Protein AF-A0A183B2E0-F1 (afdb_monomer)

Structure (mmCIF, N/CA/C/O backbone):
data_AF-A0A183B2E0-F1
#
_entry.id   AF-A0A183B2E0-F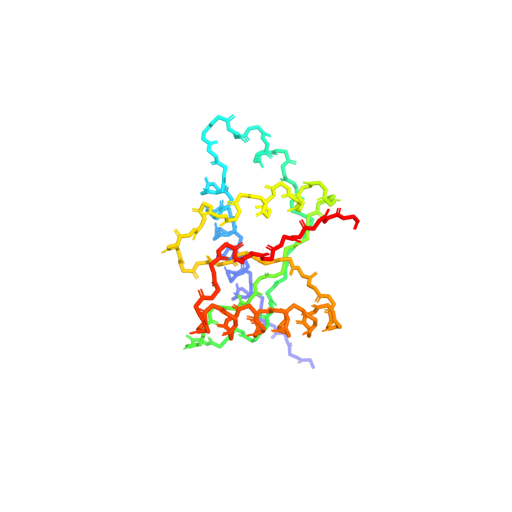1
#
loop_
_atom_site.group_PDB
_atom_site.id
_atom_site.type_symbol
_atom_si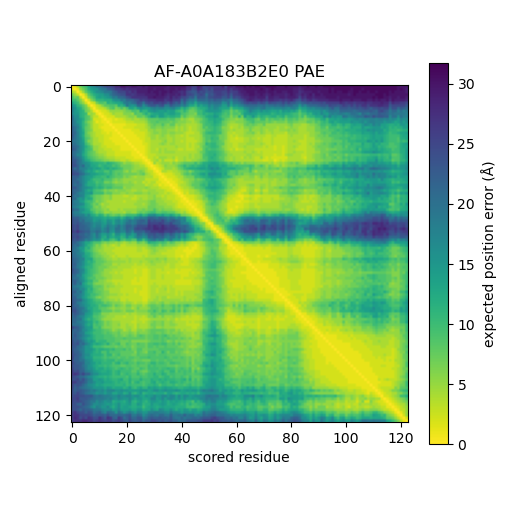te.label_atom_id
_atom_site.label_alt_id
_atom_site.label_comp_id
_atom_site.label_asym_id
_atom_site.label_entity_id
_atom_site.label_seq_id
_atom_site.pdbx_PDB_ins_code
_atom_site.Cartn_x
_atom_site.Cartn_y
_atom_site.Cartn_z
_atom_site.occupancy
_atom_site.B_iso_or_equiv
_atom_site.auth_seq_id
_atom_site.auth_comp_id
_atom_site.auth_asym_id
_atom_site.auth_atom_id
_atom_site.pdbx_PDB_model_num
ATOM 1 N N . MET A 1 1 ? 9.135 -32.502 20.069 1.00 46.97 1 MET A N 1
ATOM 2 C CA . MET A 1 1 ? 8.587 -31.163 20.360 1.00 46.97 1 MET A CA 1
ATOM 3 C C . MET A 1 1 ? 9.702 -30.295 20.908 1.00 46.97 1 MET A C 1
ATOM 5 O O . MET A 1 1 ? 10.407 -30.787 21.781 1.00 46.97 1 MET A O 1
ATOM 9 N N . PRO A 1 2 ? 9.864 -29.057 20.421 1.00 51.47 2 PRO A N 1
ATOM 10 C CA . PRO A 1 2 ? 10.418 -27.986 21.233 1.00 51.47 2 PRO A CA 1
ATOM 11 C C . PRO A 1 2 ? 9.401 -26.845 21.382 1.00 51.47 2 PRO A C 1
ATOM 13 O O . PRO A 1 2 ? 8.848 -26.341 20.404 1.00 51.47 2 PRO A O 1
ATOM 16 N N . GLU A 1 3 ? 9.145 -26.493 22.636 1.00 52.09 3 GLU A N 1
ATOM 17 C CA . GLU A 1 3 ? 8.424 -25.303 23.080 1.00 52.09 3 GLU A CA 1
ATOM 18 C C . GLU A 1 3 ? 9.367 -24.081 23.111 1.00 52.09 3 GLU A C 1
ATOM 20 O O . GLU A 1 3 ? 10.580 -24.232 23.234 1.00 52.09 3 GLU A O 1
ATOM 25 N N . ALA A 1 4 ? 8.757 -22.887 23.070 1.00 51.75 4 ALA A N 1
ATOM 26 C CA . ALA A 1 4 ? 9.301 -21.536 23.296 1.00 51.75 4 ALA A CA 1
ATOM 27 C C . ALA A 1 4 ? 9.972 -20.792 22.113 1.00 51.75 4 ALA A C 1
ATOM 29 O O . ALA A 1 4 ? 11.185 -20.794 21.928 1.00 51.75 4 ALA A O 1
ATOM 30 N N . THR A 1 5 ? 9.171 -19.997 21.387 1.00 47.47 5 THR A N 1
ATOM 31 C CA . THR A 1 5 ? 9.631 -18.768 20.690 1.00 47.47 5 THR A CA 1
ATOM 32 C C . THR A 1 5 ? 8.519 -17.705 20.644 1.00 47.47 5 THR A C 1
ATOM 34 O O . THR A 1 5 ? 8.282 -17.048 19.638 1.00 47.47 5 THR A O 1
ATOM 37 N N . THR A 1 6 ? 7.755 -17.564 21.724 1.00 51.78 6 THR A N 1
ATOM 38 C CA . THR A 1 6 ? 6.580 -16.677 21.7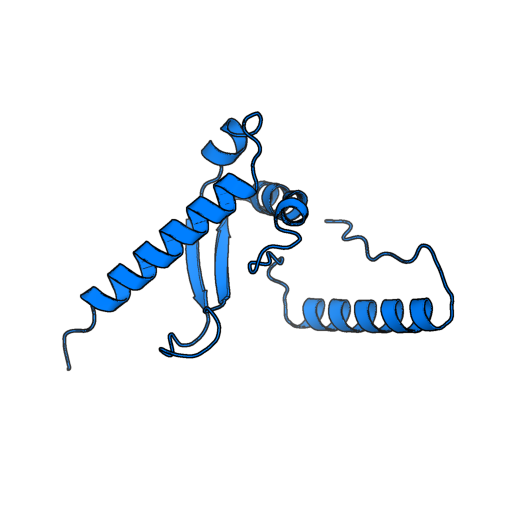81 1.00 51.78 6 THR A CA 1
ATOM 39 C C . THR A 1 6 ? 6.862 -15.202 22.132 1.00 51.78 6 THR A C 1
ATOM 41 O O . THR A 1 6 ? 6.175 -14.357 21.561 1.00 51.78 6 THR A O 1
ATOM 44 N N . PRO A 1 7 ? 7.829 -14.820 22.999 1.00 53.38 7 PRO A N 1
ATOM 45 C CA . PRO A 1 7 ? 7.955 -13.415 23.416 1.00 53.38 7 PRO A CA 1
ATOM 46 C C . PRO A 1 7 ? 8.530 -12.508 22.316 1.00 53.38 7 PRO A C 1
ATOM 48 O O . PRO A 1 7 ? 7.980 -11.441 22.058 1.00 53.38 7 PRO A O 1
ATOM 51 N N . VAL A 1 8 ? 9.552 -12.973 21.590 1.00 54.41 8 VAL A N 1
ATOM 52 C CA . VAL A 1 8 ? 10.195 -12.213 20.498 1.00 54.41 8 VAL A CA 1
ATOM 53 C C . VAL A 1 8 ? 9.224 -11.977 19.337 1.00 54.41 8 VAL A C 1
ATOM 55 O O . VAL A 1 8 ? 9.128 -10.874 18.806 1.00 54.41 8 VAL A O 1
ATOM 58 N N . ALA A 1 9 ? 8.431 -12.992 18.980 1.00 59.31 9 ALA A N 1
ATOM 59 C CA . ALA A 1 9 ? 7.429 -12.875 17.923 1.00 59.31 9 ALA A CA 1
ATOM 60 C C . ALA A 1 9 ? 6.333 -11.849 18.271 1.00 59.31 9 ALA A C 1
ATOM 62 O O . ALA A 1 9 ? 5.898 -11.089 17.405 1.00 59.31 9 ALA A O 1
ATOM 63 N N . GLN A 1 10 ? 5.910 -11.790 19.538 1.00 66.56 10 GLN A N 1
ATOM 64 C CA . GLN A 1 10 ? 4.901 -10.839 20.003 1.00 66.56 10 GLN A CA 1
ATOM 65 C C . GLN A 1 10 ? 5.430 -9.395 20.006 1.00 66.56 10 GLN A C 1
ATOM 67 O O . GLN A 1 10 ? 4.719 -8.475 19.598 1.00 66.56 10 GLN A O 1
ATOM 72 N N . GLU A 1 11 ? 6.676 -9.187 20.434 1.00 68.12 11 GLU A N 1
ATOM 73 C CA . GLU A 1 11 ? 7.328 -7.873 20.423 1.00 68.12 11 GLU A CA 1
ATOM 74 C C . GLU A 1 11 ? 7.541 -7.352 18.997 1.00 68.12 11 GLU A C 1
ATOM 76 O O . GLU A 1 11 ? 7.210 -6.196 18.719 1.00 68.12 11 GLU A O 1
ATOM 81 N N . CYS A 1 12 ? 7.970 -8.210 18.063 1.00 66.88 12 CYS A N 1
ATOM 82 C CA . CYS A 1 12 ? 8.050 -7.865 16.640 1.00 66.88 12 CYS A CA 1
ATOM 83 C C . CYS A 1 12 ? 6.682 -7.462 16.066 1.00 66.88 12 CYS A C 1
ATOM 85 O O . CYS A 1 12 ? 6.578 -6.457 15.363 1.00 66.88 12 CYS A O 1
ATOM 87 N N . LEU A 1 13 ? 5.612 -8.196 16.391 1.00 72.06 13 LEU A N 1
ATOM 88 C CA . LEU A 1 13 ? 4.258 -7.855 15.938 1.00 72.06 13 LEU A CA 1
ATOM 89 C C . LEU A 1 13 ? 3.770 -6.518 16.508 1.00 72.06 13 LEU A C 1
ATOM 91 O O . LEU A 1 13 ? 3.134 -5.744 15.792 1.00 72.06 13 LEU A O 1
ATOM 95 N N . ASN A 1 14 ? 4.078 -6.220 17.771 1.00 77.88 14 ASN A N 1
ATOM 96 C CA . ASN A 1 14 ? 3.729 -4.942 18.393 1.00 77.88 14 ASN A CA 1
ATOM 97 C C . ASN A 1 14 ? 4.501 -3.770 17.767 1.00 77.88 14 ASN A C 1
ATOM 99 O O . ASN A 1 14 ? 3.928 -2.697 17.551 1.00 77.88 14 ASN A O 1
ATOM 103 N N . TYR A 1 15 ? 5.779 -3.976 17.445 1.00 80.56 15 TYR A N 1
ATOM 104 C CA . TYR A 1 15 ? 6.602 -2.994 16.745 1.00 80.56 15 TYR A CA 1
ATOM 105 C C . TYR A 1 15 ? 6.037 -2.676 15.353 1.00 80.56 15 TYR A C 1
ATOM 107 O O . TYR A 1 15 ? 5.803 -1.508 15.033 1.00 80.56 15 TYR A O 1
ATOM 115 N N . GLU A 1 16 ? 5.709 -3.702 14.564 1.00 77.62 16 GLU A N 1
ATOM 116 C CA . GLU A 1 16 ? 5.112 -3.517 13.237 1.00 77.62 16 GLU A CA 1
ATOM 117 C C . GLU A 1 16 ? 3.705 -2.907 13.308 1.00 77.62 16 GLU A C 1
ATOM 119 O O . GLU A 1 16 ? 3.372 -2.017 12.525 1.00 77.62 16 GLU A O 1
ATOM 124 N N . ALA A 1 17 ? 2.886 -3.285 14.295 1.00 79.06 17 ALA A N 1
ATOM 125 C CA . ALA A 1 17 ? 1.585 -2.654 14.520 1.00 79.06 17 ALA A CA 1
ATOM 126 C C . ALA A 1 17 ? 1.713 -1.162 14.877 1.00 79.06 17 ALA A C 1
ATOM 128 O O . ALA A 1 17 ? 0.872 -0.352 14.478 1.00 79.06 17 ALA A O 1
ATOM 129 N N . THR A 1 18 ? 2.763 -0.782 15.607 1.00 82.44 18 THR A N 1
ATOM 130 C CA . THR A 1 18 ? 3.043 0.621 15.945 1.00 82.44 18 THR A CA 1
ATOM 131 C C . THR A 1 18 ? 3.470 1.405 14.706 1.00 82.44 18 THR A C 1
ATOM 133 O O . THR A 1 18 ? 2.894 2.459 14.434 1.00 82.44 18 THR A O 1
ATOM 136 N N . LYS A 1 19 ? 4.382 0.853 13.893 1.00 80.88 19 LYS A N 1
ATOM 137 C CA . LYS A 1 19 ? 4.759 1.431 12.590 1.00 80.88 19 LYS A CA 1
ATOM 138 C C . LYS A 1 19 ? 3.565 1.607 11.663 1.00 80.88 19 LYS A C 1
ATOM 140 O O . LYS A 1 19 ? 3.420 2.642 11.021 1.00 80.88 19 LYS A O 1
ATOM 145 N N . LEU A 1 20 ? 2.689 0.607 11.605 1.00 81.81 20 LEU A N 1
ATOM 146 C CA . LEU A 1 20 ? 1.475 0.649 10.802 1.00 81.81 20 LEU A CA 1
ATOM 147 C C . LEU A 1 20 ? 0.563 1.805 11.233 1.00 81.81 20 LEU A C 1
ATOM 149 O O . LEU A 1 20 ? 0.047 2.534 10.387 1.00 81.81 20 LEU A O 1
ATOM 153 N N . ARG A 1 21 ? 0.383 2.002 12.546 1.00 82.88 21 ARG A N 1
ATOM 154 C CA . ARG A 1 21 ? -0.390 3.130 13.087 1.00 82.88 21 ARG A CA 1
ATOM 155 C C . ARG A 1 21 ? 0.240 4.469 12.728 1.00 82.88 21 ARG A C 1
ATOM 157 O O . ARG A 1 21 ? -0.484 5.354 12.288 1.00 82.88 21 ARG A O 1
ATOM 164 N N . GLU A 1 22 ? 1.555 4.602 12.869 1.00 83.44 22 GLU A N 1
ATOM 165 C CA . GLU A 1 22 ? 2.281 5.822 12.495 1.00 83.44 22 GLU A CA 1
ATOM 166 C C . GLU A 1 22 ? 2.164 6.117 10.991 1.00 83.44 22 GLU A C 1
ATOM 168 O O . GLU A 1 22 ? 1.936 7.248 10.568 1.00 83.44 22 GLU A O 1
ATOM 173 N N . MET A 1 23 ? 2.243 5.085 10.153 1.00 84.88 23 MET A N 1
ATOM 174 C CA . MET A 1 23 ? 2.011 5.229 8.721 1.00 84.88 23 MET A CA 1
ATOM 175 C C . MET A 1 23 ? 0.584 5.725 8.445 1.00 84.88 23 MET A C 1
ATOM 177 O O . MET A 1 23 ? 0.397 6.644 7.649 1.00 84.88 23 MET A O 1
ATOM 181 N N . PHE A 1 24 ? -0.431 5.168 9.115 1.00 83.06 24 PHE A N 1
ATOM 182 C CA . PHE A 1 24 ? -1.810 5.632 8.958 1.00 83.06 24 PHE A CA 1
ATOM 183 C C . PHE A 1 24 ? -2.008 7.078 9.422 1.00 83.06 24 PHE A C 1
ATOM 185 O O . PHE A 1 24 ? -2.687 7.831 8.727 1.00 83.06 24 PHE A O 1
ATOM 192 N N . THR A 1 25 ? -1.386 7.513 10.520 1.00 82.44 25 THR A N 1
ATOM 193 C CA . THR A 1 25 ? -1.476 8.921 10.945 1.00 82.44 25 THR A CA 1
ATOM 194 C C . THR A 1 25 ? -0.806 9.876 9.960 1.00 82.44 25 THR A C 1
ATOM 196 O O . THR A 1 25 ? -1.267 11.002 9.820 1.00 82.44 25 THR A O 1
ATOM 199 N N . LYS A 1 26 ? 0.226 9.439 9.227 1.00 84.38 26 LYS A N 1
ATOM 200 C CA . LYS A 1 26 ? 0.837 10.233 8.144 1.00 84.38 26 LYS A CA 1
ATOM 201 C C . LYS A 1 26 ? -0.023 10.286 6.874 1.00 84.38 26 LYS A C 1
ATOM 203 O O . LYS A 1 26 ? 0.016 11.269 6.135 1.00 84.38 26 LYS A O 1
ATOM 208 N N . LEU A 1 27 ? -0.804 9.241 6.597 1.00 86.81 27 LEU A N 1
ATOM 209 C CA . LEU A 1 27 ? -1.669 9.177 5.411 1.00 86.81 27 LEU A CA 1
ATOM 210 C C . LEU A 1 27 ? -2.899 10.081 5.525 1.00 86.81 27 LEU A C 1
ATOM 212 O O . LEU A 1 27 ? -3.350 10.649 4.526 1.00 86.81 27 LEU A O 1
ATOM 216 N N . PHE A 1 28 ? -3.460 10.226 6.719 1.00 85.94 28 PHE A N 1
ATOM 217 C CA . PHE A 1 28 ? -4.660 11.027 6.933 1.00 85.94 28 PHE A CA 1
ATOM 218 C C . PHE A 1 28 ? -4.296 12.383 7.530 1.00 85.94 28 PHE A C 1
ATOM 220 O O . PHE A 1 28 ? -3.552 12.482 8.495 1.00 85.94 28 PHE A O 1
ATOM 227 N N . S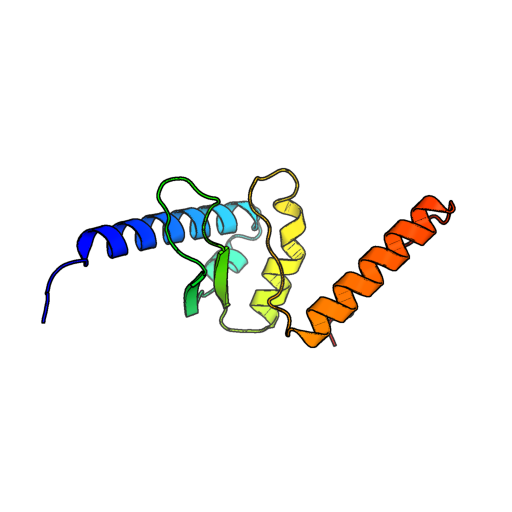ER A 1 29 ? -4.804 13.452 6.920 1.00 82.94 29 SER A N 1
ATOM 228 C CA . SER A 1 29 ? -4.643 14.800 7.472 1.00 82.94 29 SER A CA 1
ATOM 229 C C . SER A 1 29 ? -5.572 14.987 8.680 1.00 82.94 29 SER A C 1
ATOM 231 O O . SER A 1 29 ? -6.550 14.257 8.816 1.00 82.94 29 SER A O 1
ATOM 233 N N . SER A 1 30 ? -5.325 15.983 9.537 1.00 79.88 30 SER A N 1
ATOM 234 C CA . SER A 1 30 ? -6.111 16.187 10.771 1.00 79.88 30 SER A CA 1
ATOM 235 C C . SER A 1 30 ? -7.622 16.351 10.537 1.00 79.88 30 SER A C 1
ATOM 237 O O . SER A 1 30 ? -8.423 16.029 11.407 1.00 79.88 30 SER A O 1
ATOM 239 N N . ASN A 1 31 ? -8.025 16.829 9.357 1.00 81.06 31 ASN A N 1
ATOM 240 C CA . ASN A 1 31 ? -9.420 16.957 8.922 1.00 81.06 31 ASN A CA 1
ATOM 241 C C . ASN A 1 31 ? -10.020 15.661 8.335 1.00 81.06 31 ASN A C 1
ATOM 243 O O . ASN A 1 31 ? -11.220 15.597 8.093 1.00 81.06 31 ASN A O 1
ATOM 247 N N . GLU A 1 32 ? -9.206 14.634 8.098 1.00 82.19 32 GLU A N 1
ATOM 248 C CA . GLU A 1 32 ? -9.607 13.316 7.593 1.00 82.19 32 GLU A CA 1
ATOM 249 C C . GLU A 1 32 ? -9.576 12.246 8.698 1.00 82.19 32 GLU A C 1
ATOM 251 O O . GLU A 1 32 ? -9.697 11.052 8.416 1.00 82.19 32 GLU A O 1
ATOM 256 N N . GLN A 1 33 ? -9.422 12.651 9.962 1.00 76.69 33 GLN A N 1
ATOM 257 C CA . GLN A 1 33 ? -9.238 11.722 11.076 1.00 76.69 33 GLN A CA 1
ATOM 258 C C . GLN A 1 33 ? -10.438 10.787 11.273 1.00 76.69 33 GLN A C 1
ATOM 260 O O . GLN A 1 33 ? -10.267 9.632 11.650 1.00 76.69 33 GLN A O 1
ATOM 265 N N . ASP A 1 34 ? -11.647 11.231 10.926 1.00 81.19 34 ASP A N 1
ATOM 266 C CA . ASP A 1 34 ? -12.843 10.386 10.944 1.00 81.19 34 ASP A CA 1
ATOM 267 C C . ASP A 1 34 ? -12.756 9.216 9.955 1.00 81.19 34 ASP A C 1
ATOM 269 O O . ASP A 1 34 ? -13.264 8.130 10.234 1.00 81.19 34 ASP A O 1
ATOM 273 N N . LEU A 1 35 ? -12.108 9.413 8.801 1.00 78.31 35 LEU A N 1
ATOM 274 C CA . LEU A 1 35 ? -11.856 8.349 7.824 1.00 78.31 35 LEU A CA 1
ATOM 275 C C . LEU A 1 35 ? -10.775 7.395 8.334 1.00 78.31 35 LEU A C 1
ATOM 277 O O . LEU A 1 35 ? -10.943 6.182 8.221 1.00 78.31 35 LEU A O 1
ATOM 281 N N . ALA A 1 36 ? -9.720 7.933 8.951 1.00 79.56 36 ALA A N 1
ATOM 282 C CA . ALA A 1 36 ? -8.675 7.135 9.587 1.00 79.56 36 ALA A CA 1
ATOM 283 C C . ALA A 1 36 ? -9.250 6.237 10.695 1.00 79.56 36 ALA A C 1
ATOM 285 O O . ALA A 1 36 ? -8.968 5.044 10.742 1.00 79.56 36 ALA A O 1
ATOM 286 N N . ASN A 1 37 ? -10.125 6.794 11.538 1.00 80.38 37 ASN A N 1
ATOM 287 C CA . ASN A 1 37 ? -10.764 6.090 12.651 1.00 80.38 37 ASN A CA 1
ATOM 288 C C . ASN A 1 37 ? -11.759 5.015 12.187 1.00 80.38 37 ASN A C 1
ATOM 290 O O . ASN A 1 37 ? -11.986 4.027 12.887 1.00 80.38 37 ASN A O 1
ATOM 294 N N . LYS A 1 38 ? -12.375 5.200 11.013 1.00 83.00 38 LYS A N 1
ATOM 295 C CA . LYS A 1 38 ? -13.276 4.209 10.406 1.00 83.00 38 LYS A CA 1
ATOM 296 C C . LYS A 1 38 ? -12.526 3.044 9.769 1.00 83.00 38 LYS A C 1
ATOM 298 O O . LYS A 1 38 ? -13.128 1.985 9.592 1.00 83.00 38 LYS A O 1
ATOM 303 N N . LEU A 1 39 ? -11.250 3.230 9.439 1.00 82.50 39 LEU A N 1
ATOM 304 C CA . LEU A 1 39 ? -10.446 2.227 8.765 1.00 82.50 39 LEU A CA 1
ATOM 305 C C . LEU A 1 39 ? -10.194 1.039 9.6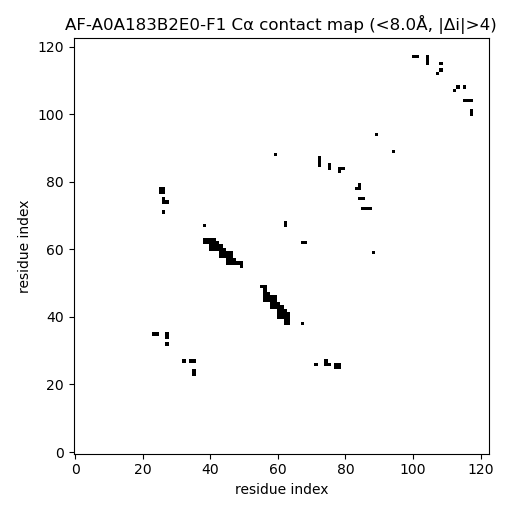97 1.00 82.50 39 LEU A C 1
ATOM 307 O O . LEU A 1 39 ? -9.635 1.185 10.784 1.00 82.50 39 LEU A O 1
ATOM 311 N N . LYS A 1 40 ? -10.611 -0.158 9.277 1.00 82.19 40 LYS A N 1
ATOM 312 C CA . LYS A 1 40 ? -10.432 -1.376 10.073 1.00 82.19 40 LYS A CA 1
ATOM 313 C C . LYS A 1 40 ? -9.508 -2.345 9.359 1.00 82.19 40 LYS A C 1
ATOM 315 O O . LYS A 1 40 ? -9.899 -3.028 8.415 1.00 82.19 40 LYS A O 1
ATOM 320 N N . VAL A 1 41 ? -8.291 -2.455 9.881 1.00 84.88 41 VAL A N 1
ATOM 321 C CA . VAL A 1 41 ? -7.351 -3.511 9.499 1.00 84.88 41 VAL A CA 1
ATOM 322 C C . VAL A 1 41 ? -7.889 -4.836 10.037 1.00 84.88 41 VAL A C 1
ATOM 324 O O . VAL A 1 41 ? -8.005 -5.017 11.247 1.00 84.88 41 VAL A O 1
ATOM 327 N N . ARG A 1 42 ? -8.258 -5.752 9.138 1.00 87.31 42 ARG A N 1
ATOM 328 C CA . ARG A 1 42 ? -8.722 -7.101 9.496 1.00 87.31 42 ARG A CA 1
ATOM 329 C C . ARG A 1 42 ? -7.567 -7.998 9.910 1.00 87.31 42 ARG A C 1
ATOM 331 O O . ARG A 1 42 ? -7.708 -8.791 10.831 1.00 87.31 42 ARG A O 1
ATOM 338 N N . ALA A 1 43 ? -6.461 -7.892 9.189 1.00 85.19 43 ALA A N 1
ATOM 339 C CA . ALA A 1 43 ? -5.259 -8.664 9.431 1.00 85.19 43 ALA A CA 1
ATOM 340 C C . ALA A 1 43 ? -4.057 -7.928 8.848 1.00 85.19 43 ALA A C 1
ATOM 342 O O . ALA A 1 43 ? -4.193 -7.138 7.910 1.00 85.19 43 ALA A O 1
ATOM 343 N N . PHE A 1 44 ? -2.879 -8.228 9.369 1.00 86.44 44 PHE A N 1
ATOM 344 C CA . PHE A 1 44 ? -1.626 -7.915 8.708 1.00 86.44 44 PHE A CA 1
ATOM 345 C C . PHE A 1 44 ? -0.678 -9.105 8.852 1.00 86.44 44 PHE A C 1
ATOM 347 O O . PHE A 1 44 ? -0.781 -9.879 9.802 1.00 86.44 44 PHE A O 1
ATOM 354 N N . PHE A 1 45 ? 0.215 -9.258 7.884 1.00 81.88 45 PHE A N 1
ATOM 355 C CA . PHE A 1 45 ? 1.182 -10.342 7.818 1.00 81.88 45 PHE A CA 1
ATOM 356 C C . PHE A 1 45 ? 2.553 -9.755 7.515 1.00 81.88 45 PHE A C 1
ATOM 358 O O . PHE A 1 45 ? 2.690 -8.948 6.593 1.00 81.88 45 PHE A O 1
ATOM 365 N N . CYS A 1 46 ? 3.566 -10.191 8.252 1.00 77.94 46 CYS A N 1
ATOM 366 C CA . CYS A 1 46 ? 4.953 -9.932 7.893 1.00 77.94 46 CYS A CA 1
ATOM 367 C C . CYS A 1 46 ? 5.366 -10.954 6.830 1.00 77.94 46 CYS A C 1
ATOM 369 O O . CYS A 1 46 ? 5.312 -12.160 7.068 1.00 77.94 46 CYS A O 1
ATOM 371 N N . LEU A 1 47 ? 5.724 -10.476 5.641 1.00 76.12 47 LEU A N 1
ATOM 372 C CA . LEU A 1 47 ? 6.229 -11.288 4.542 1.00 76.12 47 LEU A CA 1
ATOM 373 C C . LEU A 1 47 ? 7.759 -11.245 4.535 1.00 76.12 47 LEU A C 1
ATOM 375 O O . LEU A 1 47 ? 8.361 -10.170 4.508 1.00 76.12 47 LEU A O 1
ATOM 379 N N . GLY A 1 48 ? 8.374 -12.425 4.495 1.00 70.00 48 GLY A N 1
ATOM 380 C CA . GLY A 1 48 ? 9.826 -12.601 4.529 1.00 70.00 48 GLY A CA 1
ATOM 381 C C . GLY A 1 48 ? 10.323 -13.123 5.876 1.00 70.00 48 GLY A C 1
ATOM 382 O O . GLY 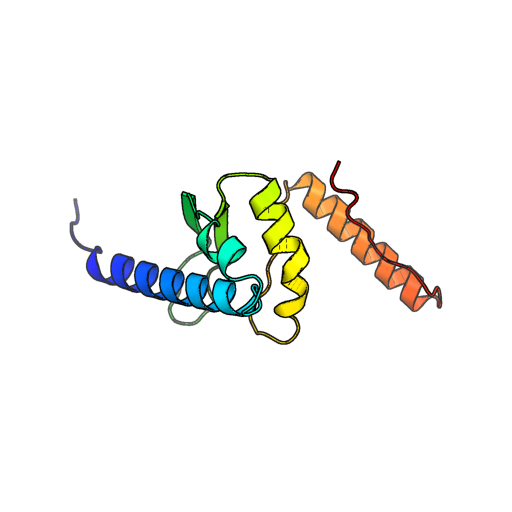A 1 48 ? 9.554 -13.271 6.826 1.00 70.00 48 GLY A O 1
ATOM 383 N N . LYS A 1 49 ? 11.617 -13.445 5.942 1.00 60.84 49 LYS A N 1
ATOM 384 C CA . LYS A 1 49 ? 12.273 -13.793 7.203 1.00 60.84 49 LYS A CA 1
ATOM 385 C C . LYS A 1 49 ? 12.609 -12.512 7.965 1.00 60.84 49 LYS A C 1
ATOM 387 O O . LYS A 1 49 ? 13.028 -11.527 7.363 1.00 60.84 49 LYS A O 1
ATOM 392 N N . VAL A 1 50 ? 12.427 -12.543 9.282 1.00 55.69 50 VAL A N 1
ATOM 393 C CA . VAL A 1 50 ? 12.977 -11.531 10.188 1.00 55.69 50 VAL A CA 1
ATOM 394 C C . VAL A 1 50 ? 14.444 -11.902 10.384 1.00 55.69 50 VAL A C 1
ATOM 396 O O . VAL A 1 50 ? 14.770 -12.685 11.269 1.00 55.69 50 VAL A O 1
ATOM 399 N N . GLU A 1 51 ? 15.315 -11.458 9.483 1.00 54.28 51 GLU A N 1
ATOM 400 C CA . GLU A 1 51 ? 16.761 -11.583 9.677 1.00 54.28 51 GLU A CA 1
ATOM 401 C C . GLU A 1 51 ? 17.266 -10.289 10.318 1.00 54.28 51 GLU A C 1
ATOM 403 O O . GLU A 1 51 ? 16.917 -9.198 9.873 1.00 54.28 51 GLU A O 1
ATOM 408 N N . GLU A 1 52 ? 18.054 -10.408 11.391 1.00 50.50 52 GLU A N 1
ATOM 409 C CA . GLU A 1 52 ? 18.441 -9.310 12.296 1.00 50.50 52 GLU A CA 1
ATOM 410 C C . GLU A 1 52 ? 19.173 -8.132 11.620 1.00 50.50 52 GLU A C 1
ATOM 412 O O . GLU A 1 52 ? 19.366 -7.102 12.259 1.00 50.50 52 GLU A O 1
ATOM 417 N N . ASN A 1 53 ? 19.563 -8.247 10.343 1.00 48.72 53 ASN A N 1
ATOM 418 C CA . ASN A 1 53 ? 20.388 -7.262 9.636 1.00 48.72 53 ASN A CA 1
ATOM 419 C C . ASN A 1 53 ? 19.974 -6.975 8.180 1.00 48.72 53 ASN A C 1
ATOM 421 O O . ASN A 1 53 ? 20.704 -6.271 7.482 1.00 48.72 53 ASN A O 1
ATOM 425 N N . GLU A 1 54 ? 18.830 -7.472 7.703 1.00 53.16 54 GLU A N 1
ATOM 426 C CA . GLU A 1 54 ? 18.369 -7.198 6.334 1.00 53.16 54 GLU A CA 1
ATOM 427 C C . GLU A 1 54 ? 17.027 -6.459 6.298 1.00 53.16 54 GLU A C 1
ATOM 429 O O . GLU A 1 54 ? 16.288 -6.418 7.279 1.00 53.16 54 GLU A O 1
ATOM 434 N N . ASN A 1 55 ? 16.779 -5.796 5.160 1.00 53.34 55 ASN A N 1
ATOM 435 C CA . ASN A 1 55 ? 15.677 -4.869 4.888 1.00 53.34 55 ASN A CA 1
ATOM 436 C C . ASN A 1 55 ? 14.361 -5.209 5.615 1.00 53.34 55 ASN A C 1
ATOM 438 O O . ASN A 1 55 ? 13.973 -6.378 5.651 1.00 53.34 55 ASN A O 1
ATOM 442 N N . PRO A 1 56 ? 13.620 -4.193 6.106 1.00 58.34 56 PRO A N 1
ATOM 443 C CA . PRO A 1 56 ? 12.370 -4.408 6.826 1.00 58.34 56 PRO A CA 1
ATOM 444 C C . PRO A 1 56 ? 11.444 -5.344 6.043 1.00 58.34 56 PRO A C 1
ATOM 446 O O . PRO A 1 56 ? 11.190 -5.128 4.854 1.00 58.34 56 PRO A O 1
ATOM 449 N N . SER A 1 57 ? 10.966 -6.395 6.716 1.00 66.25 57 SER A N 1
ATOM 450 C CA . SER A 1 57 ? 10.065 -7.386 6.131 1.00 66.25 57 SER A CA 1
ATOM 451 C C . SER A 1 57 ? 8.864 -6.683 5.495 1.00 66.25 57 SER A C 1
ATOM 453 O O . SER A 1 57 ? 8.289 -5.753 6.063 1.00 66.25 57 SER A O 1
ATOM 455 N N . SER A 1 58 ? 8.480 -7.107 4.291 1.00 77.75 58 SER A N 1
ATOM 456 C CA . SER A 1 58 ? 7.354 -6.485 3.593 1.00 77.75 58 SER A CA 1
ATOM 457 C C . SER A 1 58 ? 6.060 -6.774 4.348 1.00 77.75 58 SER A C 1
ATOM 459 O O . SER A 1 58 ? 5.750 -7.926 4.628 1.00 77.75 58 SER A O 1
ATOM 461 N N . LEU A 1 59 ? 5.272 -5.751 4.666 1.00 84.06 59 LEU A N 1
ATOM 462 C CA . LEU A 1 59 ? 3.988 -5.934 5.341 1.00 84.06 59 LEU A CA 1
ATOM 463 C C . LEU A 1 59 ? 2.853 -6.101 4.331 1.00 84.06 59 LEU A C 1
ATOM 465 O O . LEU A 1 59 ? 2.650 -5.257 3.459 1.00 84.06 59 LEU A O 1
ATOM 469 N N . LYS A 1 60 ? 2.056 -7.157 4.498 1.00 88.06 60 LYS A N 1
ATOM 470 C CA . LYS A 1 60 ? 0.779 -7.330 3.802 1.00 88.06 60 LYS A CA 1
ATOM 471 C C . LYS A 1 60 ? -0.362 -6.960 4.731 1.00 88.06 60 LYS A C 1
ATOM 473 O O . LYS A 1 60 ? -0.534 -7.583 5.771 1.00 88.06 60 LYS A O 1
ATOM 478 N N . ILE A 1 61 ? -1.156 -5.970 4.341 1.00 88.69 61 ILE A N 1
ATOM 479 C CA . ILE A 1 61 ? -2.259 -5.429 5.142 1.00 88.69 61 ILE A CA 1
ATOM 480 C C . ILE A 1 61 ? -3.577 -5.805 4.468 1.00 88.69 61 ILE A C 1
ATOM 482 O O . ILE A 1 61 ? -3.755 -5.577 3.273 1.00 88.69 61 ILE A O 1
ATOM 486 N N . VAL A 1 62 ? -4.512 -6.361 5.235 1.00 89.25 62 VAL A N 1
ATOM 487 C CA . VAL A 1 62 ? -5.859 -6.707 4.775 1.00 89.25 62 VAL A CA 1
ATOM 488 C C . VAL A 1 62 ? -6.852 -5.737 5.399 1.00 89.25 62 VAL A C 1
ATOM 490 O O . VAL A 1 62 ? -7.046 -5.726 6.616 1.00 89.25 62 VAL A O 1
ATOM 493 N N . LEU A 1 63 ? -7.489 -4.926 4.558 1.00 89.94 63 LEU A N 1
ATOM 494 C CA . LEU A 1 63 ? -8.551 -4.000 4.956 1.00 89.94 63 LEU A CA 1
ATOM 495 C C . LEU A 1 63 ? -9.930 -4.644 4.801 1.00 89.94 63 LEU A C 1
ATOM 497 O O . LEU A 1 63 ? -10.062 -5.762 4.295 1.00 89.94 63 LEU A O 1
ATOM 501 N N . ARG A 1 64 ? -10.974 -3.971 5.291 1.00 90.69 64 ARG A N 1
ATOM 502 C CA . ARG A 1 64 ? -12.322 -4.543 5.321 1.00 90.69 64 ARG A CA 1
ATOM 503 C C . ARG A 1 64 ? -12.989 -4.553 3.952 1.00 90.69 64 ARG A C 1
ATOM 505 O O . ARG A 1 64 ? -13.759 -5.478 3.689 1.00 90.69 64 ARG A O 1
ATOM 512 N N . SER A 1 65 ? -12.754 -3.525 3.144 1.00 88.81 65 SER A N 1
ATOM 513 C CA . SER A 1 65 ? -13.384 -3.341 1.838 1.00 88.81 65 SER A CA 1
ATOM 514 C C . SER A 1 65 ? -12.398 -2.802 0.810 1.00 88.81 65 SER A C 1
ATOM 516 O O . SER A 1 65 ? -11.364 -2.226 1.150 1.00 88.81 65 SER A O 1
ATOM 518 N N . GLU A 1 66 ? -12.741 -2.964 -0.466 1.00 87.12 66 GLU A N 1
ATOM 519 C CA . GLU A 1 66 ? -11.956 -2.391 -1.555 1.00 87.12 66 GLU A CA 1
ATOM 520 C C . GLU A 1 66 ? -11.960 -0.855 -1.524 1.00 87.12 66 GLU A C 1
ATOM 522 O O . GLU A 1 66 ? -10.939 -0.243 -1.823 1.00 87.12 66 GLU A O 1
ATOM 527 N N . ASP A 1 67 ? -13.047 -0.223 -1.075 1.00 87.50 67 ASP A N 1
ATOM 528 C CA . ASP A 1 67 ? -13.110 1.236 -0.915 1.00 87.50 67 ASP A CA 1
ATOM 529 C C . ASP A 1 67 ? -12.099 1.753 0.115 1.00 87.50 67 ASP A C 1
ATOM 531 O O . ASP A 1 67 ? -11.468 2.790 -0.094 1.00 87.50 67 ASP A O 1
ATOM 535 N N . GLU A 1 68 ? -11.888 1.014 1.210 1.00 88.38 68 GLU A N 1
ATOM 536 C CA . GLU A 1 68 ? -10.842 1.336 2.186 1.00 88.38 68 GLU A CA 1
ATOM 537 C C . GLU A 1 68 ? -9.449 1.202 1.557 1.00 88.38 68 GLU A C 1
ATOM 539 O O . GLU A 1 68 ? -8.606 2.080 1.743 1.00 88.38 68 GLU A O 1
ATOM 544 N N . VAL A 1 69 ? -9.219 0.156 0.753 1.00 88.50 69 VAL A N 1
ATOM 545 C CA . VAL A 1 69 ? -7.961 -0.027 0.005 1.00 88.50 69 VAL A CA 1
ATOM 546 C C . VAL A 1 69 ? -7.732 1.130 -0.963 1.00 88.50 69 VAL A C 1
ATOM 548 O O . VAL A 1 69 ? -6.657 1.731 -0.949 1.00 88.50 69 VAL A O 1
ATOM 551 N N . LYS A 1 70 ? -8.742 1.501 -1.756 1.00 87.81 70 LYS A N 1
ATOM 552 C CA . LYS A 1 70 ? -8.683 2.638 -2.685 1.00 87.81 70 LYS A CA 1
ATOM 553 C C . LYS A 1 70 ? -8.392 3.940 -1.936 1.00 87.81 70 LYS A C 1
ATOM 555 O O . LYS A 1 70 ? -7.503 4.683 -2.342 1.00 87.81 70 LYS A O 1
ATOM 560 N N . SER A 1 71 ? -9.061 4.183 -0.811 1.00 88.25 71 SER A N 1
ATOM 561 C CA . SER A 1 71 ? -8.869 5.375 0.027 1.00 88.25 71 SER A CA 1
ATOM 562 C C . SER A 1 71 ? -7.437 5.501 0.569 1.00 88.25 71 SER A C 1
ATOM 564 O O . SER A 1 71 ? -6.862 6.595 0.568 1.00 88.25 71 SER A O 1
ATOM 566 N N . VAL A 1 72 ? -6.836 4.384 0.990 1.00 89.31 72 VAL A N 1
ATOM 567 C CA . VAL A 1 72 ? -5.444 4.328 1.467 1.00 89.31 72 VAL A CA 1
ATOM 568 C C . VAL A 1 72 ? -4.462 4.530 0.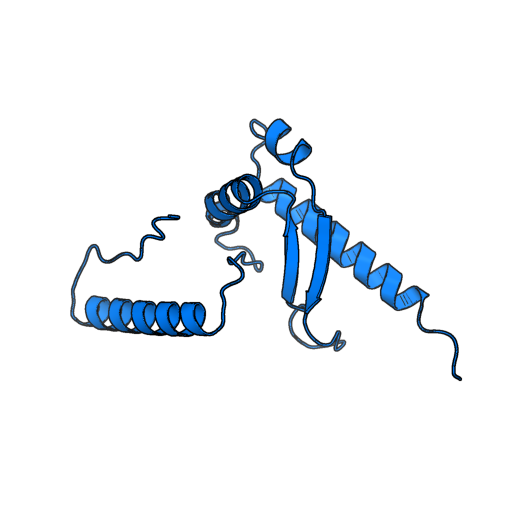317 1.00 89.31 72 VAL A C 1
ATOM 570 O O . VAL A 1 72 ? -3.563 5.365 0.416 1.00 89.31 72 VAL A O 1
ATOM 573 N N . LEU A 1 73 ? -4.652 3.824 -0.801 1.00 88.12 73 LEU A N 1
ATOM 574 C CA . LEU A 1 73 ? -3.766 3.918 -1.964 1.00 88.12 73 LEU A CA 1
ATOM 575 C C . LEU A 1 73 ? -3.800 5.305 -2.618 1.00 88.12 73 LEU A C 1
ATOM 577 O O . LEU A 1 73 ? -2.752 5.819 -3.001 1.00 88.12 73 LEU A O 1
ATOM 581 N N . GLN A 1 74 ? -4.960 5.964 -2.672 1.00 87.25 74 GLN A N 1
ATOM 582 C CA . GLN A 1 7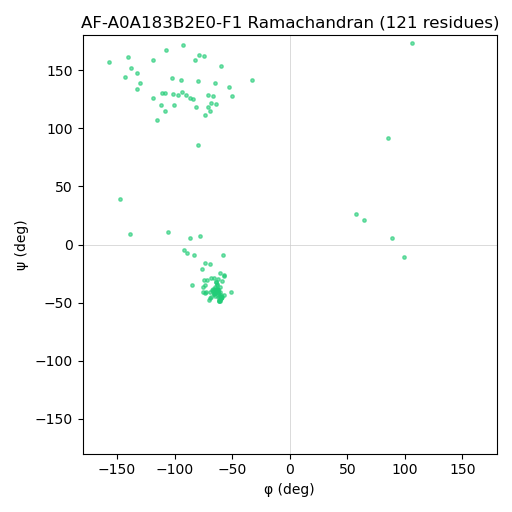4 ? -5.072 7.350 -3.145 1.00 87.25 74 GLN A CA 1
ATOM 583 C C . GLN A 1 74 ? -4.216 8.317 -2.319 1.00 87.25 74 GLN A C 1
ATOM 585 O O . GLN A 1 74 ? -3.694 9.296 -2.853 1.00 87.25 74 GLN A O 1
ATOM 590 N N . ARG A 1 75 ? -4.027 8.032 -1.027 1.00 88.94 75 ARG A N 1
ATOM 591 C CA . ARG A 1 75 ? -3.218 8.838 -0.102 1.00 88.94 75 ARG A CA 1
ATOM 592 C C . ARG A 1 75 ? -1.761 8.395 -0.023 1.00 88.94 75 ARG A C 1
ATOM 594 O O . ARG A 1 75 ? -0.970 9.102 0.590 1.00 88.94 75 ARG A O 1
ATOM 601 N N . ALA A 1 76 ? -1.368 7.308 -0.693 1.00 87.62 76 ALA A N 1
ATOM 602 C CA . ALA A 1 76 ? 0.007 6.801 -0.673 1.00 87.62 76 ALA A CA 1
ATOM 603 C C . ALA A 1 76 ? 1.040 7.845 -1.134 1.00 87.62 76 ALA A C 1
ATOM 605 O O . ALA A 1 76 ? 2.180 7.828 -0.679 1.00 87.62 76 ALA A O 1
ATOM 606 N N . HIS A 1 77 ? 0.639 8.805 -1.975 1.00 84.50 77 HIS A N 1
ATOM 607 C CA . HIS A 1 77 ? 1.495 9.920 -2.387 1.00 84.50 77 HIS A CA 1
ATOM 608 C C . HIS A 1 77 ? 1.968 10.800 -1.216 1.00 84.50 77 HIS A C 1
ATOM 610 O O . HIS A 1 77 ? 3.013 11.434 -1.333 1.00 84.50 77 HIS A O 1
ATOM 616 N N . LYS A 1 78 ? 1.246 10.832 -0.086 1.00 86.62 78 LYS A N 1
ATOM 617 C CA . LYS A 1 78 ? 1.660 11.557 1.125 1.00 86.62 78 LYS A CA 1
ATOM 618 C C . LYS A 1 78 ? 2.869 10.915 1.814 1.00 86.62 78 LYS A C 1
ATOM 620 O O . LYS A 1 78 ? 3.539 11.582 2.587 1.00 86.62 78 LYS A O 1
ATOM 625 N N . LEU A 1 79 ? 3.187 9.659 1.488 1.00 84.19 79 LEU A N 1
ATOM 626 C CA . LEU A 1 79 ? 4.411 8.982 1.930 1.00 84.19 79 LEU A CA 1
ATOM 627 C C . LEU A 1 79 ? 5.602 9.249 0.990 1.00 84.19 79 LEU A C 1
ATOM 629 O O . LEU A 1 79 ? 6.661 8.644 1.133 1.00 84.19 79 LEU A O 1
ATOM 633 N N . LYS A 1 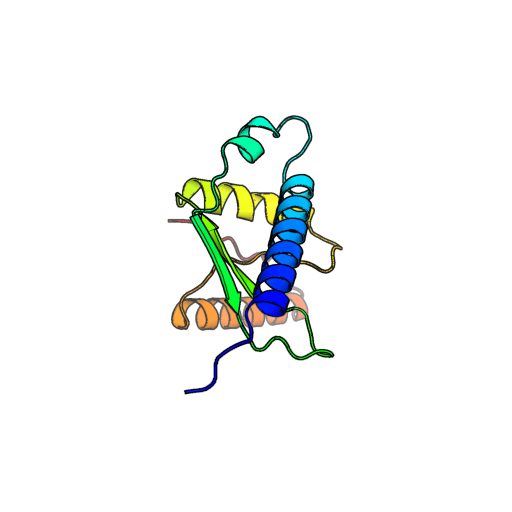80 ? 5.465 10.123 -0.015 1.00 82.50 80 LYS A N 1
ATOM 634 C CA . LYS A 1 80 ? 6.566 10.419 -0.939 1.00 82.50 80 LYS A CA 1
ATOM 635 C C . LYS A 1 80 ? 7.724 11.084 -0.186 1.00 82.50 80 LYS A C 1
ATOM 637 O O . LYS A 1 80 ? 7.560 12.165 0.364 1.00 82.50 80 LYS A O 1
ATOM 642 N N . GLY A 1 81 ? 8.901 10.461 -0.231 1.00 81.12 81 GLY A N 1
ATOM 643 C CA . GLY A 1 81 ? 10.103 10.917 0.479 1.00 81.12 81 GLY A CA 1
ATOM 644 C C . GLY A 1 81 ? 10.362 10.178 1.794 1.00 81.12 81 GLY A C 1
ATOM 645 O O . GLY A 1 81 ? 11.459 10.279 2.331 1.00 81.12 81 GLY A O 1
ATOM 646 N N . GLU A 1 82 ? 9.397 9.390 2.269 1.00 82.88 82 GLU A N 1
ATOM 647 C CA . GLU A 1 82 ? 9.583 8.466 3.385 1.00 82.88 82 GLU A CA 1
ATOM 648 C C . GLU A 1 82 ? 10.298 7.185 2.923 1.00 82.88 82 GLU A C 1
ATOM 650 O O . GLU A 1 82 ? 10.348 6.850 1.734 1.00 82.88 82 GLU A O 1
ATOM 655 N N . THR A 1 83 ? 10.827 6.429 3.885 1.00 80.88 83 THR A N 1
ATOM 656 C CA . THR A 1 83 ? 11.427 5.105 3.643 1.00 80.88 83 THR A CA 1
ATOM 657 C C . THR A 1 83 ? 10.381 4.025 3.353 1.00 80.88 83 THR A C 1
ATOM 659 O O . THR A 1 83 ? 10.715 2.963 2.830 1.00 80.88 83 THR A O 1
ATOM 662 N N . LEU A 1 84 ? 9.108 4.295 3.658 1.00 79.31 84 LEU A N 1
ATOM 663 C CA . LEU A 1 84 ? 7.985 3.383 3.465 1.00 79.31 84 LEU A CA 1
ATOM 664 C C . LEU A 1 84 ? 7.288 3.626 2.124 1.00 79.31 84 LEU A C 1
ATOM 666 O O . LEU A 1 84 ? 7.078 4.763 1.704 1.00 79.31 84 LEU A O 1
ATOM 670 N N . ARG A 1 85 ? 6.868 2.540 1.469 1.00 83.75 85 ARG A N 1
ATOM 671 C CA . ARG A 1 85 ? 6.082 2.583 0.230 1.00 83.75 85 ARG A CA 1
ATOM 672 C C . ARG A 1 85 ? 4.866 1.677 0.346 1.00 83.75 85 ARG A C 1
ATOM 674 O O . ARG A 1 85 ? 4.965 0.566 0.857 1.00 83.75 85 ARG A O 1
ATOM 681 N N . LEU A 1 86 ? 3.733 2.154 -0.162 1.00 86.12 86 LEU A N 1
ATOM 682 C CA . LEU A 1 86 ? 2.491 1.392 -0.241 1.00 86.12 86 LEU A CA 1
ATOM 683 C C . LEU A 1 86 ? 2.199 1.012 -1.686 1.00 86.12 86 LEU A C 1
ATOM 685 O O . LEU A 1 86 ? 2.199 1.863 -2.576 1.00 86.12 86 LEU A O 1
ATOM 689 N N . HIS A 1 87 ? 1.902 -0.266 -1.894 1.00 84.31 87 HIS A N 1
ATOM 690 C CA . HIS A 1 87 ? 1.542 -0.821 -3.190 1.00 84.31 87 HIS A CA 1
ATOM 691 C C . HIS A 1 87 ? 0.302 -1.701 -3.049 1.00 84.31 87 HIS A C 1
ATOM 693 O O . HIS A 1 87 ? 0.091 -2.333 -2.013 1.00 84.31 87 HIS A O 1
ATOM 699 N N . ARG A 1 88 ? -0.523 -1.742 -4.101 1.00 87.50 88 ARG A N 1
ATOM 700 C CA . ARG A 1 88 ? -1.595 -2.735 -4.207 1.00 87.50 88 ARG A CA 1
ATOM 701 C C . ARG A 1 88 ? -0.955 -4.115 -4.321 1.00 87.50 88 ARG A C 1
ATOM 703 O O . ARG A 1 88 ? 0.037 -4.275 -5.031 1.00 87.50 88 ARG A O 1
ATOM 710 N N . ASP A 1 89 ? -1.527 -5.099 -3.640 1.00 87.69 89 ASP A N 1
ATOM 711 C CA . ASP A 1 89 ? -1.128 -6.486 -3.846 1.00 87.69 89 ASP A CA 1
ATOM 712 C C . ASP A 1 89 ? -1.682 -6.961 -5.193 1.00 87.69 89 ASP A C 1
ATOM 714 O O . ASP A 1 89 ? -2.898 -7.036 -5.380 1.00 87.69 89 ASP A O 1
ATOM 718 N N . LEU A 1 90 ? -0.783 -7.188 -6.149 1.00 85.50 90 LEU A N 1
ATOM 719 C CA . LEU A 1 90 ? -1.110 -7.614 -7.507 1.00 85.50 90 LEU A CA 1
ATOM 720 C C . LEU A 1 90 ? -0.844 -9.105 -7.664 1.00 85.50 90 LEU A C 1
ATOM 722 O O . LEU A 1 90 ? 0.166 -9.613 -7.161 1.00 85.50 90 LEU A O 1
ATOM 726 N N . GLN A 1 91 ? -1.711 -9.769 -8.430 1.00 88.12 91 GLN A N 1
ATOM 727 C CA . GLN A 1 91 ? -1.448 -11.126 -8.897 1.00 88.12 91 GLN A CA 1
ATOM 728 C C . GLN A 1 91 ? -0.160 -11.153 -9.737 1.00 88.12 91 GLN A C 1
ATOM 730 O O . GLN A 1 91 ? 0.219 -10.123 -10.313 1.00 88.12 91 GLN A O 1
ATOM 735 N N . PRO A 1 92 ? 0.543 -12.296 -9.804 1.00 87.38 92 PRO A N 1
ATOM 736 C CA . PRO A 1 92 ? 1.790 -12.411 -10.558 1.00 87.38 92 PRO A CA 1
ATOM 737 C C . PRO A 1 92 ? 1.674 -11.906 -12.002 1.00 87.38 92 PRO A C 1
ATOM 739 O O . PRO A 1 92 ? 2.544 -11.177 -12.475 1.00 87.38 92 PRO A O 1
ATOM 742 N N . GLU A 1 93 ? 0.568 -12.215 -12.674 1.00 90.62 93 GLU A N 1
ATOM 743 C CA . GLU A 1 93 ? 0.320 -11.835 -14.064 1.00 90.62 93 GLU A CA 1
ATOM 744 C C . GLU A 1 93 ? 0.191 -10.314 -14.216 1.00 90.62 93 GLU A C 1
ATOM 746 O O . GLU A 1 93 ? 0.752 -9.718 -15.136 1.00 90.62 93 GLU A O 1
ATOM 751 N N . ASP A 1 94 ? -0.518 -9.665 -13.293 1.00 87.88 94 ASP A N 1
ATOM 752 C CA . ASP A 1 94 ? -0.700 -8.213 -13.302 1.00 87.88 94 ASP A CA 1
ATOM 753 C C . ASP A 1 94 ? 0.587 -7.479 -12.923 1.00 87.88 94 ASP A C 1
ATOM 755 O O . ASP A 1 94 ? 0.863 -6.391 -13.433 1.00 87.88 94 ASP A O 1
ATOM 759 N N . ARG A 1 95 ? 1.420 -8.094 -12.075 1.00 86.62 95 ARG A N 1
ATOM 760 C CA . ARG A 1 95 ? 2.750 -7.579 -11.741 1.00 86.62 95 ARG A CA 1
ATOM 761 C C . ARG A 1 95 ? 3.669 -7.570 -12.961 1.00 86.62 95 ARG A C 1
ATOM 763 O O . ARG A 1 95 ? 4.346 -6.567 -13.185 1.00 86.62 95 ARG A O 1
ATOM 770 N N . GLU A 1 96 ? 3.673 -8.637 -13.758 1.00 89.81 96 GLU A N 1
ATOM 771 C CA . GLU A 1 96 ? 4.462 -8.689 -14.995 1.00 89.81 96 GLU A CA 1
ATOM 772 C C . GLU A 1 96 ? 3.963 -7.673 -16.031 1.00 89.81 96 GLU A C 1
ATOM 774 O O . GLU A 1 96 ? 4.768 -6.948 -16.619 1.00 89.81 96 GLU A O 1
ATOM 779 N N . LYS A 1 97 ? 2.640 -7.516 -16.189 1.00 90.25 97 LYS A N 1
ATOM 780 C CA . LYS A 1 97 ? 2.068 -6.465 -17.051 1.00 90.25 97 LYS A CA 1
ATOM 781 C C . LYS A 1 97 ? 2.478 -5.064 -16.600 1.00 90.25 97 LYS A C 1
ATOM 783 O O . LYS A 1 97 ? 2.885 -4.249 -17.425 1.00 90.25 97 LYS A O 1
ATOM 788 N N . LEU A 1 98 ? 2.399 -4.780 -15.297 1.00 87.62 98 LEU A N 1
ATOM 789 C CA . LEU A 1 98 ? 2.804 -3.486 -14.747 1.00 87.62 98 LEU A CA 1
ATOM 790 C C . LEU A 1 98 ? 4.296 -3.226 -14.981 1.00 87.62 98 LEU A C 1
ATOM 792 O O . LEU A 1 98 ? 4.676 -2.115 -15.346 1.00 87.62 98 LEU A O 1
ATOM 796 N N . LYS A 1 99 ? 5.140 -4.244 -14.799 1.00 88.94 99 LYS A N 1
ATOM 797 C CA . LYS A 1 99 ? 6.578 -4.156 -15.060 1.00 88.94 99 LYS A CA 1
ATOM 798 C C . LYS A 1 99 ? 6.857 -3.828 -16.527 1.00 88.94 99 LYS A C 1
ATOM 800 O O . LYS A 1 99 ? 7.612 -2.897 -16.790 1.00 88.94 99 LYS A O 1
ATOM 805 N N . ALA A 1 100 ? 6.209 -4.527 -17.458 1.00 92.25 100 ALA A N 1
ATOM 806 C CA . ALA A 1 100 ? 6.335 -4.256 -18.889 1.00 92.25 100 ALA A CA 1
ATOM 807 C C . ALA A 1 100 ? 5.899 -2.822 -19.242 1.00 92.25 100 ALA A C 1
ATOM 809 O O . ALA A 1 100 ? 6.641 -2.102 -19.908 1.00 92.25 100 ALA A O 1
ATOM 810 N N . ALA A 1 101 ? 4.754 -2.369 -18.719 1.00 91.38 101 ALA A N 1
ATOM 811 C CA . ALA A 1 101 ? 4.259 -1.010 -18.940 1.00 91.38 101 ALA A CA 1
ATOM 812 C C . ALA A 1 101 ? 5.206 0.067 -18.377 1.00 91.38 101 ALA A C 1
ATOM 814 O O . ALA A 1 101 ? 5.409 1.111 -18.996 1.00 91.38 101 ALA A O 1
ATOM 815 N N . LEU A 1 102 ? 5.807 -0.176 -17.206 1.00 90.81 102 LEU A N 1
ATOM 816 C CA . LEU A 1 102 ? 6.800 0.728 -16.619 1.00 90.81 102 LEU A CA 1
ATOM 817 C C . LEU A 1 102 ? 8.082 0.794 -17.456 1.00 90.81 102 LEU A C 1
ATOM 819 O O . LEU A 1 102 ? 8.634 1.883 -17.622 1.00 90.81 102 LEU A O 1
ATOM 823 N N . SER A 1 103 ? 8.541 -0.342 -17.988 1.00 93.12 103 SER A N 1
ATOM 824 C CA . SER A 1 103 ? 9.692 -0.401 -18.892 1.00 93.12 103 SER A CA 1
ATOM 825 C C . SER A 1 103 ? 9.443 0.392 -20.174 1.00 93.12 103 SER A C 1
ATOM 827 O O . SER A 1 103 ? 10.263 1.245 -20.511 1.00 93.12 103 SER A O 1
ATOM 829 N N . GLU A 1 104 ? 8.296 0.193 -20.829 1.00 94.44 104 GLU A N 1
ATOM 830 C CA . GLU A 1 104 ? 7.920 0.954 -22.029 1.00 94.44 104 GLU A CA 1
ATOM 831 C C . GLU A 1 104 ? 7.850 2.459 -21.732 1.00 94.44 104 GLU A C 1
ATOM 833 O O . GLU A 1 104 ? 8.413 3.280 -22.454 1.00 94.44 104 GLU A O 1
ATOM 838 N N . LEU A 1 105 ? 7.208 2.843 -20.624 1.00 93.69 105 LEU A N 1
ATOM 839 C CA . LEU A 1 105 ? 7.096 4.246 -20.232 1.00 93.69 105 LEU A CA 1
ATOM 840 C C . LEU A 1 105 ? 8.468 4.892 -19.991 1.00 93.69 105 LEU A C 1
ATOM 842 O O . LEU A 1 105 ? 8.651 6.069 -20.304 1.00 93.69 105 LEU A O 1
ATOM 846 N N . HIS A 1 106 ? 9.425 4.152 -19.431 1.00 92.69 106 HIS A N 1
ATOM 847 C CA . HIS A 1 106 ? 10.789 4.639 -19.238 1.00 92.69 106 HIS A CA 1
ATOM 848 C C . HIS A 1 106 ? 11.524 4.817 -20.572 1.00 92.69 106 HIS A C 1
ATOM 850 O O . HIS A 1 106 ? 12.137 5.861 -20.786 1.00 92.69 106 HIS A O 1
ATOM 856 N N . GLU A 1 107 ? 11.417 3.848 -21.482 1.00 95.12 107 GLU A N 1
ATOM 857 C CA . GLU A 1 107 ? 12.025 3.910 -22.815 1.00 95.12 107 GLU A CA 1
ATOM 858 C C . GLU A 1 107 ? 11.484 5.089 -23.629 1.00 95.12 107 GLU A C 1
ATOM 860 O O . GLU A 1 107 ? 12.243 5.899 -24.157 1.00 95.12 107 GLU A O 1
ATOM 865 N N . ARG A 1 108 ? 10.162 5.263 -23.655 1.00 94.94 108 ARG A N 1
ATOM 866 C CA . ARG A 1 108 ? 9.525 6.362 -24.389 1.00 94.94 108 ARG A CA 1
ATOM 867 C C . ARG A 1 108 ? 9.884 7.730 -23.813 1.00 94.94 108 ARG A C 1
ATOM 869 O O . ARG A 1 108 ? 10.159 8.661 -24.567 1.00 94.94 108 ARG A O 1
ATOM 876 N N . LYS A 1 109 ? 9.981 7.846 -22.482 1.00 94.06 109 LYS A N 1
ATOM 877 C CA . LYS A 1 109 ? 10.512 9.059 -21.835 1.00 94.06 109 LYS A CA 1
ATOM 878 C C . LYS A 1 109 ? 11.967 9.327 -22.214 1.00 94.06 109 LYS A C 1
ATOM 880 O O . LYS A 1 109 ? 12.316 10.480 -22.451 1.00 94.06 109 LYS A O 1
ATOM 885 N N . ALA A 1 110 ? 12.803 8.291 -22.291 1.00 93.38 110 ALA A N 1
ATOM 886 C CA . ALA A 1 110 ? 14.189 8.425 -22.738 1.00 93.38 110 ALA A CA 1
ATOM 887 C C . ALA A 1 110 ? 14.280 8.875 -24.210 1.00 93.38 110 ALA A C 1
ATOM 889 O O . ALA A 1 110 ? 15.162 9.657 -24.553 1.00 93.38 110 ALA A O 1
ATOM 890 N N . ASN A 1 111 ? 13.317 8.476 -25.046 1.00 95.25 111 ASN A N 1
ATOM 891 C CA . ASN A 1 111 ? 13.186 8.898 -26.446 1.00 95.25 111 ASN A CA 1
ATOM 892 C C . ASN A 1 111 ? 12.583 10.308 -26.627 1.00 95.25 111 ASN A C 1
ATOM 894 O O . ASN A 1 111 ? 12.318 10.730 -27.751 1.00 95.25 111 ASN A O 1
ATOM 898 N N . GLY A 1 112 ? 12.377 11.058 -25.539 1.00 94.00 112 GLY A N 1
ATOM 899 C CA . GLY A 1 112 ? 11.912 12.446 -25.579 1.00 94.00 112 GLY A CA 1
ATOM 900 C C . GLY A 1 112 ? 10.393 12.615 -25.571 1.00 94.00 112 GLY A C 1
ATOM 901 O O . GLY A 1 112 ? 9.909 13.745 -25.664 1.00 94.00 112 GLY A O 1
ATOM 902 N N . GLU A 1 113 ? 9.621 11.536 -25.419 1.00 94.25 113 GLU A N 1
ATOM 903 C CA . GLU A 1 113 ? 8.176 11.654 -25.240 1.00 94.25 113 GLU A CA 1
ATOM 904 C C . GLU A 1 113 ? 7.847 12.225 -23.851 1.00 94.25 113 GLU A C 1
ATOM 906 O O . GLU A 1 113 ? 8.305 11.743 -22.811 1.00 94.25 113 GLU A O 1
ATOM 911 N N . SER A 1 114 ? 7.014 13.265 -23.831 1.00 89.50 114 SER A N 1
ATOM 912 C CA . SER A 1 114 ? 6.533 13.916 -22.611 1.00 89.50 114 SER A CA 1
ATOM 913 C C . SER A 1 114 ? 5.058 13.588 -22.356 1.00 89.50 114 SER A C 1
ATOM 915 O O . SER A 1 114 ? 4.367 13.043 -23.211 1.00 89.50 114 SER A O 1
ATOM 917 N N . ASN A 1 115 ? 4.562 13.893 -21.153 1.00 87.00 115 ASN A N 1
ATOM 918 C CA . ASN A 1 115 ? 3.170 13.655 -20.736 1.00 87.00 115 ASN A CA 1
ATOM 919 C C . ASN A 1 115 ? 2.726 12.177 -20.670 1.00 87.00 115 ASN A C 1
ATOM 921 O O . ASN A 1 115 ? 1.530 11.894 -20.639 1.00 87.00 115 ASN A O 1
ATOM 925 N N . LEU A 1 116 ? 3.669 11.235 -20.568 1.00 86.81 116 LEU A N 1
ATOM 926 C CA . LEU A 1 116 ? 3.377 9.814 -20.359 1.00 86.81 116 LEU A CA 1
ATOM 927 C C . LEU A 1 116 ? 3.162 9.488 -18.873 1.00 86.81 116 LEU A C 1
ATOM 929 O O . LEU A 1 116 ? 4.038 9.733 -18.031 1.00 86.81 116 LEU A O 1
ATOM 933 N N . TYR A 1 117 ? 2.016 8.883 -18.559 1.00 83.75 117 TYR A N 1
ATOM 934 C CA . TYR A 1 117 ? 1.673 8.379 -17.230 1.00 83.75 117 TYR A CA 1
ATOM 935 C C . TYR A 1 117 ? 0.874 7.075 -17.329 1.00 83.75 117 TYR A C 1
ATOM 937 O O . TYR A 1 117 ? 0.035 6.912 -18.209 1.00 83.75 117 TYR A O 1
ATOM 945 N N . ILE A 1 118 ? 1.111 6.160 -16.389 1.00 82.25 118 ILE A N 1
ATOM 946 C CA . ILE A 1 118 ? 0.245 4.996 -16.179 1.00 82.25 118 ILE A CA 1
ATOM 947 C C . ILE A 1 118 ? -0.873 5.438 -15.239 1.00 82.25 118 ILE A C 1
ATOM 949 O O . ILE A 1 118 ? -0.608 5.974 -14.160 1.00 82.25 118 ILE A O 1
ATOM 953 N N . ARG A 1 119 ? -2.122 5.233 -15.654 1.00 76.06 119 ARG A N 1
ATOM 954 C CA . ARG A 1 119 ? -3.302 5.461 -14.819 1.00 76.06 119 ARG A CA 1
ATOM 955 C C . ARG A 1 119 ? -3.944 4.115 -14.520 1.00 76.06 119 ARG A C 1
ATOM 957 O O . ARG A 1 119 ? -4.364 3.424 -15.440 1.00 76.06 119 ARG A O 1
ATOM 964 N N . ASP A 1 120 ? -4.029 3.770 -13.241 1.00 67.62 120 ASP A N 1
ATOM 965 C CA . ASP A 1 120 ? -4.914 2.696 -12.796 1.00 67.62 120 ASP A CA 1
ATOM 966 C C . ASP A 1 120 ? -6.360 3.201 -12.917 1.00 67.62 120 ASP A C 1
ATOM 968 O O . ASP A 1 120 ? -6.711 4.231 -12.334 1.00 67.62 120 ASP A O 1
ATOM 972 N N . LEU A 1 121 ? -7.165 2.535 -13.746 1.00 59.78 121 LEU A N 1
ATOM 973 C CA . LEU A 1 121 ? -8.558 2.912 -13.995 1.00 59.78 121 LEU A CA 1
ATOM 974 C C . LEU A 1 121 ? -9.534 2.253 -13.008 1.00 59.78 121 LEU A C 1
ATOM 976 O O . LEU A 1 121 ? -10.697 2.640 -12.980 1.00 59.78 121 LEU A O 1
ATOM 980 N N . GLY A 1 122 ? -9.063 1.332 -12.157 1.00 53.12 122 GLY A N 1
ATOM 981 C CA . GLY A 1 122 ? -9.805 0.842 -10.994 1.00 53.12 122 GLY A CA 1
ATOM 982 C C . GLY A 1 122 ? -11.183 0.224 -11.268 1.00 53.12 122 GLY A C 1
ATOM 983 O O . GLY A 1 122 ? -12.023 0.290 -10.360 1.00 53.12 122 GLY A O 1
ATOM 984 N N . PHE A 1 123 ? -11.404 -0.319 -12.474 1.00 42.91 123 PHE A N 1
ATOM 985 C CA . PHE A 1 123 ? -12.597 -1.096 -12.834 1.00 42.91 123 PHE A CA 1
ATOM 986 C C . PHE A 1 123 ? -12.618 -2.450 -12.126 1.00 42.91 123 PHE A C 1
ATOM 988 O O . PHE A 1 123 ? -11.534 -3.070 -12.021 1.00 42.91 123 PHE A O 1
#

Sequence (123 aa):
MPEATTPVAQECLNYEATKLREMFTKLFSSNEQDLANKLKVRAFFCLGKVEENENPSSLKIVLRSEDEVKSVLQRAHKLKGETLRLHRDLQPEDREKLKAALSELHERKANGESNLYIRDLGF

Foldseek 3Di:
DDDDDPPVVVVVVVVVVVVVLVLLPLLADPVRVVVSVPKDFPDKDFADDPDVPDDGGDIDTDTDDVVSVVSSQVSQCSCVPPPDGDDDDDDPVVVVVVVVLVVVQVVVVVVVDPPDDDDDPPD

Solvent-accessible surface area (backbone atoms only — not comparable to full-atom values): 7872 Å² total; per-residue (Å²): 139,84,86,88,75,61,69,66,56,51,52,52,51,52,52,51,53,50,52,52,51,55,51,50,59,62,50,36,52,88,92,38,44,72,58,57,72,67,58,51,74,75,47,70,43,76,44,74,74,91,50,101,86,58,77,83,55,50,74,48,77,39,59,79,44,69,66,56,48,50,58,51,58,73,31,41,69,65,40,67,90,54,97,62,84,81,76,83,92,64,56,72,69,56,46,53,51,50,51,52,52,52,50,52,54,50,52,42,44,74,74,69,52,74,94,81,77,91,76,88,79,85,123

pLDDT: mean 79.48, std 13.2, range [42.91, 95.25]

Secondary structure (DSSP, 8-state):
-----HHHHHHHHHHHHHHHHHHHHHHS-GGGHHHHHH--EEEEEEES---TTSSPPEEEEEESSHHHHHHHHHHGGGGTTSS--------HHHHHHHHHHHHHHHHHHHTT--S--------

Mean predicted aligned error: 9.89 Å

Organism: NCBI:txid27848

Radius of gyration: 18.08 Å; Cα contacts (8 Å, |Δi|>4): 69; chains: 1; bounding box: 34×48×50 Å

Nearest PDB structures (foldseek):
  3p6y-assembly4_P  TM=6.299E-01  e=4.532E+00  Homo sapiens
  6koi-assembly12_W  TM=2.665E-01  e=8.343E+00  Homo sapiens
  8sf7-assembly1_0F  TM=2.766E-01  e=7.796E+00  Tetrahymena thermophila
  7ztb-assembly1_A  TM=2.749E-01  e=9.555E+00  Salmonella